Protein AF-0000000067930027 (afdb_homodimer)

Foldseek 3Di:
DPPVVVPPVVVVQQALLNLVVLCVVLVHDLVRLCVQLVHDSVQNVCRNVPNDDDDPSSSVSSVVSSVVSAWDADPVRDIDGHPPD/DPPVVVPPVVVPQQALLNLVVLCVVLVHDLVRLCVQLVHDSVQNVCRNVPNDDDDPSSSVSSVVSSVVSAWDADPVRDIDGHDPD

Radius of gyration: 17.79 Å; Cα contacts (8 Å, |Δi|>4): 228; chains: 2; bounding box: 32×77×30 Å

Organism: Mesorhizobium plurifarium (NCBI:txid69974)

pLDDT: mean 87.47, std 20.0, range [32.41, 98.88]

Solvent-accessible surface area (backbone atoms only — not comparable to full-atom values): 9486 Å² total; per-residue (Å²): 129,82,61,76,78,71,58,66,75,60,57,80,68,83,45,45,41,38,50,37,15,46,34,32,43,71,70,43,52,65,61,55,48,16,61,71,34,72,47,58,46,63,55,51,53,35,27,60,70,69,75,42,79,61,55,70,71,55,47,50,32,44,50,50,42,44,39,73,74,35,39,38,80,44,95,39,64,17,35,25,46,59,72,58,111,130,82,63,75,78,72,56,68,76,60,58,79,68,82,46,46,40,39,50,39,15,47,34,32,43,72,69,42,52,66,60,56,48,14,63,72,34,71,48,57,46,63,57,51,53,34,28,60,72,67,75,44,81,62,55,70,69,56,46,50,33,45,51,50,41,44,39,72,75,35,40,40,80,44,95,41,63,16,36,26,46,56,74,58,112

InterPro domains:
  IPR001387 Cro/C1-type, helix-turn-helix domain [PF01381] (22-54)
  IPR001387 Cro/C1-type, helix-turn-helix domain [PS50943] (22-73)
  IPR001387 Cro/C1-type, helix-turn-helix domain [cd00093] (20-67)
  IPR010982 Lambda repressor-like, DNA-binding domain superfamily [G3DSA:1.10.260.40] (9-82)
  IPR010982 Lambda repressor-like, DNA-binding domain superfamily [SSF47413] (17-76)

Structure (mmCIF, N/CA/C/O backbone):
data_AF-0000000067930027-model_v1
#
loop_
_entity.id
_entity.type
_entity.pdbx_description
1 polymer 'Helix-turn-helix domain protein'
#
loop_
_atom_site.group_PDB
_atom_site.id
_atom_site.type_symbol
_atom_site.label_atom_id
_atom_site.label_alt_id
_atom_site.label_comp_id
_atom_site.label_asym_id
_atom_site.label_entity_id
_atom_site.label_seq_id
_atom_site.pdbx_PDB_ins_code
_atom_site.Cartn_x
_atom_site.Cartn_y
_atom_site.Cartn_z
_atom_site.occupancy
_atom_site.B_iso_or_equiv
_atom_site.auth_seq_id
_atom_site.auth_comp_id
_atom_site.auth_asym_id
_atom_site.auth_atom_id
_atom_site.pdbx_PDB_model_num
ATOM 1 N N . MET A 1 1 ? 14.492 -38.094 -5.598 1 32.41 1 MET A N 1
ATOM 2 C CA . MET A 1 1 ? 14.586 -37.438 -4.285 1 32.41 1 MET A CA 1
ATOM 3 C C . MET A 1 1 ? 14.758 -35.938 -4.422 1 32.41 1 MET A C 1
ATOM 5 O O . MET A 1 1 ? 15.766 -35.469 -4.949 1 32.41 1 MET A O 1
ATOM 9 N N . ILE A 1 2 ? 13.734 -35.062 -4.75 1 40.81 2 ILE A N 1
ATOM 10 C CA . ILE A 1 2 ? 13.766 -33.625 -4.977 1 40.81 2 ILE A CA 1
ATOM 11 C C . ILE A 1 2 ? 14.484 -32.938 -3.814 1 40.81 2 ILE A C 1
ATOM 13 O O . ILE A 1 2 ? 14.188 -33.188 -2.648 1 40.81 2 ILE A O 1
ATOM 17 N N . ASP A 1 3 ? 15.922 -32.844 -3.902 1 40.53 3 ASP A N 1
ATOM 18 C CA . ASP A 1 3 ? 16.719 -32.281 -2.82 1 40.53 3 ASP A CA 1
ATOM 19 C C . ASP A 1 3 ? 16 -31.078 -2.189 1 40.53 3 ASP A C 1
ATOM 21 O O . ASP A 1 3 ? 15.812 -30.047 -2.838 1 40.53 3 ASP A O 1
ATOM 25 N N . VAL A 1 4 ? 15.133 -31.219 -1.261 1 44.41 4 VAL A N 1
ATOM 26 C CA . VAL A 1 4 ? 14.398 -30.234 -0.468 1 44.41 4 VAL A CA 1
ATOM 27 C C . VAL A 1 4 ? 15.344 -29.125 -0.029 1 44.41 4 VAL A C 1
ATOM 29 O O . VAL A 1 4 ? 14.906 -28.109 0.505 1 44.41 4 VAL A O 1
ATOM 32 N N . ASN A 1 5 ? 16.672 -29.328 0.24 1 41.03 5 ASN A N 1
ATOM 33 C CA . ASN A 1 5 ? 17.75 -28.375 0.5 1 41.03 5 ASN A CA 1
ATOM 34 C C . ASN A 1 5 ? 17.984 -27.453 -0.693 1 41.03 5 ASN A C 1
ATOM 36 O O . ASN A 1 5 ? 18.859 -26.594 -0.651 1 41.03 5 ASN A O 1
ATOM 40 N N . ARG A 1 6 ? 18.281 -27.969 -1.98 1 39.03 6 ARG A N 1
ATOM 41 C CA . ARG A 1 6 ? 18.219 -27.125 -3.172 1 39.03 6 ARG A CA 1
ATOM 42 C C . ARG A 1 6 ? 17.047 -26.156 -3.09 1 39.03 6 ARG A C 1
ATOM 44 O O . ARG A 1 6 ? 15.898 -26.531 -3.305 1 39.03 6 ARG A O 1
ATOM 51 N N . ILE A 1 7 ? 16.812 -25.5 -1.905 1 41.88 7 ILE A N 1
ATOM 52 C CA . ILE A 1 7 ? 16.016 -24.344 -1.497 1 41.88 7 ILE A CA 1
ATOM 53 C C . ILE A 1 7 ? 15.742 -23.453 -2.705 1 41.88 7 ILE A C 1
ATOM 55 O O . ILE A 1 7 ? 16.672 -22.922 -3.318 1 41.88 7 ILE A O 1
ATOM 59 N N . VAL A 1 8 ? 14.875 -23.672 -3.637 1 42.06 8 VAL A N 1
ATOM 60 C CA . VAL A 1 8 ? 14.219 -22.703 -4.512 1 42.06 8 VAL A CA 1
ATOM 61 C C . VAL A 1 8 ? 14.523 -21.281 -4.031 1 42.06 8 VAL A C 1
ATOM 63 O O . VAL A 1 8 ? 14.32 -20.969 -2.861 1 42.06 8 VAL A O 1
ATOM 66 N N . VAL A 1 9 ? 15.703 -20.609 -4.32 1 41.5 9 VAL A N 1
ATOM 67 C CA . VAL A 1 9 ? 15.727 -19.156 -4.266 1 41.5 9 VAL A CA 1
ATOM 68 C C . VAL A 1 9 ? 14.312 -18.625 -4.082 1 41.5 9 VAL A C 1
ATOM 70 O O . VAL A 1 9 ? 13.539 -18.562 -5.039 1 41.5 9 VAL A O 1
ATOM 73 N N . VAL A 1 10 ? 13.461 -19.391 -3.281 1 46.22 10 VAL A N 1
ATOM 74 C CA . VAL A 1 10 ? 12.133 -18.812 -3.068 1 46.22 10 VAL A CA 1
ATOM 75 C C . VAL A 1 10 ? 12.188 -17.297 -3.236 1 46.22 10 VAL A C 1
ATOM 77 O O . VAL A 1 10 ? 12.797 -16.609 -2.422 1 46.22 10 VAL A O 1
ATOM 80 N N . GLU A 1 11 ? 12.672 -16.953 -4.484 1 51.25 11 GLU A N 1
ATOM 81 C CA . GLU A 1 11 ? 12.391 -15.539 -4.715 1 51.25 11 GLU A CA 1
ATOM 82 C C . GLU A 1 11 ? 11.453 -14.984 -3.646 1 51.25 11 GLU A C 1
ATOM 84 O O . GLU A 1 11 ? 10.641 -15.719 -3.08 1 51.25 11 GLU A O 1
ATOM 89 N N . LYS A 1 12 ? 12.25 -14.273 -2.758 1 60.22 12 LYS A N 1
ATOM 90 C CA . LYS A 1 12 ? 11.5 -13.586 -1.713 1 60.22 12 LYS A CA 1
ATOM 91 C C . LYS A 1 12 ? 10.023 -13.469 -2.084 1 60.22 12 LYS A C 1
ATOM 93 O O . LYS A 1 12 ? 9.68 -12.875 -3.107 1 60.22 12 LYS A O 1
ATOM 98 N N . ILE A 1 13 ? 9.336 -14.516 -1.611 1 79.12 13 ILE A N 1
ATOM 99 C CA . ILE A 1 13 ? 7.898 -14.594 -1.812 1 79.12 13 ILE A CA 1
ATOM 100 C C . ILE A 1 13 ? 7.258 -13.234 -1.503 1 79.12 13 ILE A C 1
ATOM 102 O O . ILE A 1 13 ? 7.707 -12.523 -0.601 1 79.12 13 ILE A O 1
ATOM 106 N N . LEU A 1 14 ? 6.523 -12.82 -2.445 1 93.25 14 LEU A N 1
ATOM 107 C CA . LEU A 1 14 ? 5.656 -11.672 -2.215 1 93.25 14 LEU A CA 1
ATOM 108 C C . LEU A 1 14 ? 4.902 -11.812 -0.896 1 93.25 14 LEU A C 1
ATOM 110 O O . LEU A 1 14 ? 4.191 -12.797 -0.688 1 93.25 14 LEU A O 1
ATOM 114 N N . THR A 1 15 ? 5.188 -10.898 0.068 1 95.12 15 THR A N 1
ATOM 115 C CA . THR A 1 15 ? 4.48 -10.953 1.343 1 95.12 15 THR A CA 1
ATOM 116 C C . THR A 1 15 ? 3.072 -10.391 1.207 1 95.12 15 THR A C 1
ATOM 118 O O . THR A 1 15 ? 2.764 -9.703 0.23 1 95.12 15 THR A O 1
ATOM 121 N N . VAL A 1 16 ? 2.266 -10.688 2.203 1 96.81 16 VAL A N 1
ATOM 122 C CA . VAL A 1 16 ? 0.91 -10.156 2.287 1 96.81 16 VAL A CA 1
ATOM 123 C C . VAL A 1 16 ? 0.951 -8.633 2.279 1 96.81 16 VAL A C 1
ATOM 125 O O . VAL A 1 16 ? 0.198 -7.984 1.546 1 96.81 16 VAL A O 1
ATOM 128 N N . GLU A 1 17 ? 1.862 -8.047 3.088 1 97.69 17 GLU A N 1
ATOM 129 C CA . GLU A 1 17 ? 1.984 -6.602 3.232 1 97.69 17 GLU A CA 1
ATOM 130 C C . GLU A 1 17 ? 2.393 -5.945 1.917 1 97.69 17 GLU A C 1
ATOM 132 O O . GLU A 1 17 ? 1.855 -4.902 1.544 1 97.69 17 GLU A O 1
ATOM 137 N N . GLN A 1 18 ? 3.326 -6.582 1.282 1 97.81 18 GLN A N 1
ATOM 138 C CA . GLN A 1 18 ? 3.777 -6.051 0.001 1 97.81 18 GLN A CA 1
ATOM 139 C C . GLN A 1 18 ? 2.658 -6.09 -1.036 1 97.81 18 GLN A C 1
ATOM 141 O O . GLN A 1 18 ? 2.51 -5.16 -1.832 1 97.81 18 GLN A O 1
ATOM 146 N N . CYS A 1 19 ? 1.875 -7.168 -1.06 1 98.5 19 CYS A N 1
ATOM 147 C CA . CYS A 1 19 ? 0.767 -7.27 -2.002 1 98.5 19 CYS A CA 1
ATOM 148 C C . CYS A 1 19 ? -0.275 -6.191 -1.742 1 98.5 19 CYS A C 1
ATOM 150 O O . CYS A 1 19 ? -0.678 -5.477 -2.662 1 98.5 19 CYS A O 1
ATOM 152 N N . ARG A 1 20 ? -0.657 -6.059 -0.491 1 98.75 20 ARG A N 1
ATOM 153 C CA . ARG A 1 20 ? -1.604 -5.012 -0.112 1 98.75 20 ARG A CA 1
ATOM 154 C C . ARG A 1 20 ? -1.076 -3.633 -0.486 1 98.75 20 ARG A C 1
ATOM 156 O O . ARG A 1 20 ? -1.789 -2.834 -1.098 1 98.75 20 ARG A O 1
ATOM 163 N N . GLY A 1 21 ? 0.154 -3.375 -0.072 1 98.69 21 GLY A N 1
ATOM 164 C CA . GLY A 1 21 ? 0.755 -2.076 -0.338 1 98.69 21 GLY A CA 1
ATOM 165 C C . GLY A 1 21 ? 0.832 -1.747 -1.816 1 98.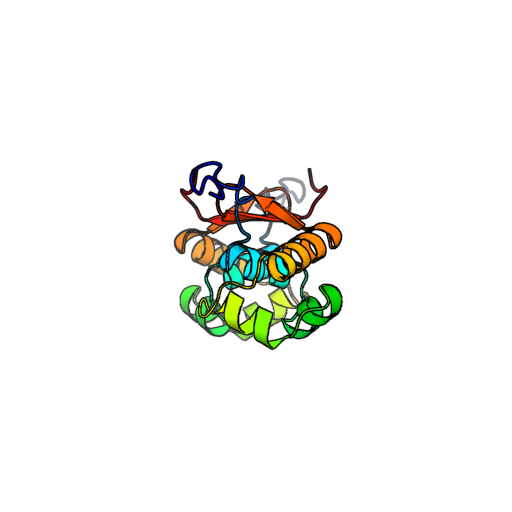69 21 GLY A C 1
ATOM 166 O O . GLY A 1 21 ? 0.474 -0.642 -2.23 1 98.69 21 GLY A O 1
ATOM 167 N N . ALA A 1 22 ? 1.319 -2.688 -2.607 1 98.75 22 ALA A N 1
ATOM 168 C CA . ALA A 1 22 ? 1.453 -2.49 -4.047 1 98.75 22 ALA A CA 1
ATOM 169 C C . ALA A 1 22 ? 0.1 -2.193 -4.688 1 98.75 22 ALA A C 1
ATOM 171 O O . ALA A 1 22 ? -0.038 -1.229 -5.445 1 98.75 22 ALA A O 1
ATOM 172 N N . ARG A 1 23 ? -0.837 -3.066 -4.363 1 98.75 23 ARG A N 1
ATOM 173 C CA . ARG A 1 23 ? -2.182 -2.873 -4.895 1 98.75 23 ARG A CA 1
ATOM 174 C C . ARG A 1 23 ? -2.725 -1.496 -4.531 1 98.75 23 ARG A C 1
ATOM 176 O O . ARG A 1 23 ? -3.262 -0.788 -5.383 1 98.75 23 ARG A O 1
ATOM 183 N N . ALA A 1 24 ? -2.604 -1.121 -3.32 1 98.69 24 ALA A N 1
ATOM 184 C CA . ALA A 1 24 ? -3.129 0.15 -2.826 1 98.69 24 ALA A CA 1
ATOM 185 C C . ALA A 1 24 ? -2.424 1.329 -3.49 1 98.69 24 ALA A C 1
ATOM 187 O O . ALA A 1 24 ? -3.061 2.328 -3.832 1 98.69 24 ALA A O 1
ATOM 188 N N . MET A 1 25 ? -1.107 1.305 -3.654 1 98.38 25 MET A N 1
ATOM 189 C CA . MET A 1 25 ? -0.359 2.375 -4.305 1 98.38 25 MET A CA 1
ATOM 190 C C . MET A 1 25 ? -0.817 2.559 -5.75 1 98.38 25 MET A C 1
ATOM 192 O O . MET A 1 25 ? -0.837 3.678 -6.262 1 98.38 25 MET A O 1
ATOM 196 N N . LEU A 1 26 ? -1.219 1.463 -6.367 1 98.25 26 LEU A N 1
ATOM 197 C CA . LEU A 1 26 ? -1.691 1.495 -7.746 1 98.25 26 LEU A CA 1
ATOM 198 C C . LEU A 1 26 ? -3.148 1.943 -7.812 1 98.25 26 LEU A C 1
ATOM 200 O O . LEU A 1 26 ? -3.674 2.205 -8.898 1 98.25 26 LEU A O 1
ATOM 204 N N . GLY A 1 27 ? -3.826 1.989 -6.617 1 98.31 27 GLY A N 1
ATOM 205 C CA . GLY A 1 27 ? -5.254 2.268 -6.59 1 98.31 27 GLY A CA 1
ATOM 206 C C . GLY A 1 27 ? -6.098 1.106 -7.078 1 98.31 27 GLY A C 1
ATOM 207 O O . GLY A 1 27 ? -7.211 1.306 -7.574 1 98.31 27 GLY A O 1
ATOM 208 N N . TRP A 1 28 ? -5.602 -0.108 -7.027 1 98.75 28 TRP A N 1
ATOM 209 C CA . TRP A 1 28 ? -6.312 -1.286 -7.512 1 98.75 28 TRP A CA 1
ATOM 210 C C . TRP A 1 28 ? -7.094 -1.951 -6.383 1 98.75 28 TRP A C 1
ATOM 212 O O . TRP A 1 28 ? -6.598 -2.068 -5.262 1 98.75 28 TRP A O 1
ATOM 222 N N . SER A 1 29 ? -8.266 -2.35 -6.648 1 98.56 29 SER A N 1
ATOM 223 C CA . SER A 1 29 ? -8.992 -3.283 -5.793 1 98.56 29 SER A CA 1
ATOM 224 C C . SER A 1 29 ? -8.461 -4.703 -5.941 1 98.56 29 SER A C 1
ATOM 226 O O . SER A 1 29 ? -7.633 -4.973 -6.816 1 98.56 29 SER A O 1
ATOM 228 N N . GLN A 1 30 ? -8.945 -5.59 -5.027 1 98.75 30 GLN A N 1
ATOM 229 C CA . GLN A 1 30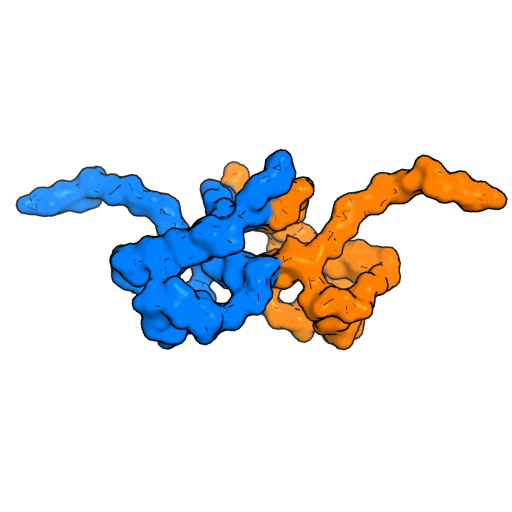 ? -8.609 -7.004 -5.168 1 98.75 30 GLN A CA 1
ATOM 230 C C . GLN A 1 30 ? -9.125 -7.562 -6.492 1 98.75 30 GLN A C 1
ATOM 232 O O . GLN A 1 30 ? -8.469 -8.398 -7.121 1 98.75 30 GLN A O 1
ATOM 237 N N . ASP A 1 31 ? -10.336 -7.09 -6.965 1 98.81 31 ASP A N 1
ATOM 238 C CA . ASP A 1 31 ? -10.922 -7.539 -8.227 1 98.81 31 ASP A CA 1
ATOM 239 C C . ASP A 1 31 ? -10.055 -7.121 -9.414 1 98.81 31 ASP A C 1
ATOM 241 O O . ASP A 1 31 ? -9.82 -7.914 -10.328 1 98.81 31 ASP A O 1
ATOM 245 N N . GLU A 1 32 ? -9.609 -5.898 -9.414 1 98.88 32 GLU A N 1
ATOM 246 C CA . GLU A 1 32 ? -8.766 -5.395 -10.492 1 98.88 32 GLU A CA 1
ATOM 247 C C . GLU A 1 32 ? -7.445 -6.156 -10.562 1 98.88 32 GLU A C 1
ATOM 249 O O . GLU A 1 32 ? -6.988 -6.516 -11.648 1 98.88 32 GLU A O 1
ATOM 254 N N . LEU A 1 33 ? -6.809 -6.434 -9.453 1 98.88 33 LEU A N 1
ATOM 255 C CA . LEU A 1 33 ? -5.586 -7.234 -9.43 1 98.88 33 LEU A CA 1
ATOM 256 C C . LEU A 1 33 ? -5.855 -8.648 -9.93 1 98.88 33 LEU A C 1
ATOM 258 O O . LEU A 1 33 ? -5.066 -9.195 -10.703 1 98.88 33 LEU A O 1
ATOM 262 N N . ALA A 1 34 ? -6.941 -9.258 -9.43 1 98.88 34 ALA A N 1
ATOM 263 C CA . ALA A 1 34 ? -7.297 -10.617 -9.82 1 98.88 34 ALA A CA 1
ATOM 264 C C . ALA A 1 34 ? -7.449 -10.734 -11.336 1 98.88 34 ALA A C 1
ATOM 266 O O . ALA A 1 34 ? -6.895 -11.641 -11.953 1 98.88 34 ALA A O 1
ATOM 267 N N . LYS A 1 35 ? -8.18 -9.805 -11.922 1 98.81 35 LYS A N 1
ATOM 268 C CA . LYS A 1 35 ? -8.391 -9.773 -13.367 1 98.81 35 LYS A CA 1
ATOM 269 C C . LYS A 1 35 ? -7.07 -9.602 -14.109 1 98.81 35 LYS A C 1
ATOM 271 O O . LYS A 1 35 ? -6.781 -10.328 -15.062 1 98.81 35 LYS A O 1
ATOM 276 N N . ALA A 1 36 ? -6.266 -8.672 -13.695 1 98.75 36 ALA A N 1
ATOM 277 C CA . ALA A 1 36 ? -4.992 -8.375 -14.344 1 98.75 36 ALA A CA 1
ATOM 278 C C . ALA A 1 36 ? -4.035 -9.555 -14.242 1 98.75 36 ALA A C 1
ATOM 280 O O . ALA A 1 36 ? -3.25 -9.812 -15.156 1 98.75 36 ALA A O 1
ATOM 281 N N . ALA A 1 37 ? -4.039 -10.25 -13.109 1 98.69 37 ALA A N 1
ATOM 282 C CA . ALA A 1 37 ? -3.113 -11.344 -12.836 1 98.69 37 ALA A CA 1
ATOM 283 C C . ALA A 1 37 ? -3.668 -12.672 -13.344 1 98.69 37 ALA A C 1
ATOM 285 O O . ALA A 1 37 ? -2.975 -13.695 -13.32 1 98.69 37 ALA A O 1
ATOM 286 N N . ASN A 1 38 ? -4.93 -12.672 -13.789 1 98.56 38 ASN A N 1
ATOM 287 C CA . ASN A 1 38 ? -5.605 -13.883 -14.242 1 98.56 38 ASN A CA 1
ATOM 288 C C . ASN A 1 38 ? -5.648 -14.945 -13.141 1 98.56 38 ASN A C 1
ATOM 290 O O . ASN A 1 38 ? -5.258 -16.094 -13.359 1 98.56 38 ASN A O 1
ATOM 294 N N . VAL A 1 39 ? -6.039 -14.562 -11.953 1 98.25 39 VAL A N 1
ATOM 295 C CA . VAL A 1 39 ? -6.266 -15.422 -10.797 1 98.25 39 VAL A CA 1
ATOM 296 C C . VAL A 1 39 ? -7.641 -15.133 -10.203 1 98.25 39 VAL A C 1
ATOM 298 O O . VAL A 1 39 ? -8.227 -14.078 -10.453 1 98.25 39 VAL A O 1
ATOM 301 N N . ALA A 1 40 ? -8.164 -16.141 -9.5 1 98.5 40 ALA A N 1
ATOM 302 C CA . ALA A 1 40 ? -9.445 -15.922 -8.836 1 98.5 40 ALA A CA 1
ATOM 303 C C . ALA A 1 40 ? -9.336 -14.836 -7.773 1 98.5 40 ALA A C 1
ATOM 305 O O . ALA A 1 40 ? -8.344 -14.766 -7.043 1 98.5 40 ALA A O 1
ATOM 306 N N . ARG A 1 41 ? -10.352 -13.945 -7.688 1 98.56 41 ARG A N 1
ATOM 307 C CA . ARG A 1 41 ? -10.391 -12.922 -6.648 1 98.56 41 ARG A CA 1
ATOM 308 C C . ARG A 1 41 ? -10.227 -13.539 -5.266 1 98.56 41 ARG A C 1
ATOM 310 O O . ARG A 1 41 ? -9.578 -12.961 -4.391 1 98.56 41 ARG A O 1
ATOM 317 N N . GLN A 1 42 ? -10.82 -14.719 -5.086 1 98.38 42 GLN A N 1
ATOM 318 C CA . GLN A 1 42 ? -10.742 -15.383 -3.787 1 98.38 42 GLN A CA 1
ATOM 319 C C . GLN A 1 42 ? -9.297 -15.742 -3.447 1 98.38 42 GLN A C 1
ATOM 321 O O . GLN A 1 42 ? -8.906 -15.742 -2.275 1 98.38 42 GLN A O 1
ATOM 326 N N . THR A 1 43 ? -8.492 -16.125 -4.43 1 97.88 43 THR A N 1
ATOM 327 C CA . THR A 1 43 ? -7.078 -16.422 -4.238 1 97.88 43 THR A CA 1
ATOM 328 C C . THR A 1 43 ? -6.348 -15.203 -3.674 1 97.88 43 THR A C 1
ATOM 330 O O . THR A 1 43 ? -5.57 -15.328 -2.725 1 97.88 43 THR A O 1
ATOM 333 N N . ILE A 1 44 ? -6.664 -14 -4.219 1 98.44 44 ILE A N 1
ATOM 334 C CA . ILE A 1 44 ? -6.074 -12.75 -3.74 1 98.44 44 ILE A CA 1
ATOM 335 C C . ILE A 1 44 ? -6.547 -12.469 -2.314 1 98.44 44 ILE A C 1
ATOM 337 O O . ILE A 1 44 ? -5.734 -12.18 -1.434 1 98.44 44 ILE A O 1
ATOM 341 N N . ALA A 1 45 ? -7.844 -12.602 -2.115 1 98.5 45 ALA A N 1
ATOM 342 C CA . ALA A 1 45 ? -8.43 -12.297 -0.812 1 98.5 45 ALA A CA 1
ATOM 343 C C . ALA A 1 45 ? -7.84 -13.188 0.275 1 98.5 45 ALA A C 1
ATOM 345 O O . ALA A 1 45 ? -7.445 -12.703 1.34 1 98.5 45 ALA A O 1
ATOM 346 N N . ASP A 1 46 ? -7.746 -14.508 0.009 1 97.81 46 ASP A N 1
ATOM 347 C CA . ASP A 1 46 ? -7.211 -15.469 0.97 1 97.81 46 ASP A CA 1
ATOM 348 C C . ASP A 1 46 ? -5.738 -15.188 1.261 1 97.81 46 ASP A C 1
ATOM 350 O O . ASP A 1 46 ? -5.297 -15.273 2.408 1 97.81 46 ASP A O 1
ATOM 354 N N . PHE A 1 47 ? -5.004 -14.836 0.216 1 97.12 47 PHE A N 1
ATOM 355 C CA . PHE A 1 47 ? -3.598 -14.492 0.381 1 97.12 47 PHE A CA 1
ATOM 356 C C . PHE A 1 47 ? -3.445 -13.25 1.257 1 97.12 47 PHE A C 1
ATOM 358 O O . PHE A 1 47 ? -2.715 -13.273 2.25 1 97.12 47 PHE A O 1
ATOM 365 N N . GLU A 1 48 ? -4.234 -12.18 0.95 1 97.81 48 GLU A N 1
ATOM 366 C CA . GLU A 1 48 ? -4.055 -10.883 1.606 1 97.81 48 GLU A CA 1
ATOM 367 C C . GLU A 1 48 ? -4.527 -10.938 3.057 1 97.81 48 GLU A C 1
ATOM 369 O O . GLU A 1 48 ? -4.16 -10.078 3.865 1 97.81 48 GLU A O 1
ATOM 374 N N . ARG A 1 49 ? -5.332 -11.844 3.383 1 97 49 ARG A N 1
ATOM 375 C CA . ARG A 1 49 ? -5.742 -11.945 4.777 1 97 49 ARG A CA 1
ATOM 376 C C . ARG A 1 49 ? -4.875 -12.945 5.535 1 97 49 ARG A C 1
ATOM 378 O O . ARG A 1 49 ? -5.102 -13.203 6.715 1 97 49 ARG A O 1
ATOM 385 N N . GLY A 1 50 ? -3.938 -13.625 4.863 1 95 50 GLY A N 1
ATOM 386 C CA . GLY A 1 50 ? -3.006 -14.539 5.508 1 95 50 GLY A CA 1
ATOM 387 C C . GLY A 1 50 ? -3.564 -15.938 5.688 1 95 50 GLY A C 1
ATOM 388 O O . GLY A 1 50 ? -2.992 -16.75 6.414 1 95 50 GLY A O 1
ATOM 389 N N . ALA A 1 51 ? -4.672 -16.281 5.062 1 94.88 51 ALA A N 1
ATOM 390 C CA . ALA A 1 51 ? -5.344 -17.562 5.242 1 94.88 51 ALA A CA 1
ATOM 391 C C . ALA A 1 51 ? -4.629 -18.672 4.469 1 94.88 51 ALA A C 1
ATOM 393 O O . ALA A 1 51 ? -4.531 -19.797 4.941 1 94.88 51 ALA A O 1
ATOM 394 N N . ARG A 1 52 ? -4.168 -18.422 3.209 1 93 52 ARG A N 1
ATOM 395 C CA . ARG A 1 52 ? -3.529 -19.391 2.322 1 93 52 ARG A CA 1
ATOM 396 C C . ARG A 1 52 ? -2.443 -18.719 1.482 1 93 52 ARG A C 1
ATOM 398 O O . ARG A 1 52 ? -2.619 -17.594 1.004 1 93 52 ARG A O 1
ATOM 405 N N . VAL A 1 53 ? -1.398 -19.453 1.338 1 90.38 53 VAL A N 1
ATOM 406 C CA . VAL A 1 53 ? -0.415 -19.031 0.346 1 90.38 53 VAL A CA 1
ATOM 407 C C . VAL A 1 53 ? -0.768 -19.625 -1.017 1 90.38 53 VAL A C 1
ATOM 409 O O . VAL A 1 53 ? -0.898 -20.844 -1.155 1 90.38 53 VAL A O 1
ATOM 412 N N . PRO A 1 54 ? -0.967 -18.734 -1.965 1 93.31 54 PRO A N 1
ATOM 413 C CA . PRO A 1 54 ? -1.275 -19.266 -3.293 1 93.31 54 PRO A CA 1
ATOM 414 C C . PRO A 1 54 ? -0.196 -20.203 -3.814 1 93.31 54 PRO A C 1
ATOM 416 O O . PRO A 1 54 ? 0.938 -20.188 -3.33 1 93.31 54 PRO A O 1
ATOM 419 N N . ILE A 1 55 ? -0.537 -21.047 -4.734 1 92 55 ILE A N 1
ATOM 420 C CA . ILE A 1 55 ? 0.433 -21.906 -5.398 1 92 55 ILE A CA 1
ATOM 421 C C . ILE A 1 55 ? 1.464 -21.062 -6.137 1 92 55 ILE A C 1
ATOM 423 O O . ILE A 1 55 ? 1.218 -19.891 -6.422 1 92 55 ILE A O 1
ATOM 427 N N . ALA A 1 56 ? 2.535 -21.656 -6.465 1 91.69 56 ALA A N 1
ATOM 428 C CA . ALA A 1 56 ? 3.703 -20.953 -6.988 1 91.69 56 ALA A CA 1
ATOM 429 C C . ALA A 1 56 ? 3.354 -20.172 -8.25 1 91.69 56 ALA A C 1
ATOM 431 O O . ALA A 1 56 ? 3.75 -19 -8.398 1 91.69 56 ALA A O 1
ATOM 432 N N . ASN A 1 57 ? 2.598 -20.781 -9.141 1 93.19 57 ASN A N 1
ATOM 433 C CA . ASN A 1 57 ? 2.252 -20.094 -10.383 1 93.19 57 ASN A CA 1
ATOM 434 C C . ASN A 1 57 ? 1.393 -18.859 -10.133 1 93.19 57 ASN A C 1
ATOM 436 O O . ASN A 1 57 ? 1.575 -17.828 -10.789 1 93.19 57 ASN A O 1
ATOM 440 N N . ASN A 1 58 ? 0.422 -18.922 -9.203 1 95.81 58 ASN A N 1
ATOM 441 C CA . ASN A 1 58 ? -0.462 -17.797 -8.898 1 95.81 58 ASN A CA 1
ATOM 442 C C . ASN A 1 58 ? 0.295 -16.641 -8.242 1 95.81 58 ASN A C 1
ATOM 444 O O . ASN A 1 58 ? 0.112 -15.484 -8.609 1 95.81 58 ASN A O 1
ATOM 448 N N . ILE A 1 59 ? 1.136 -16.984 -7.281 1 95 59 ILE A N 1
ATOM 449 C CA . ILE A 1 59 ? 1.875 -15.93 -6.609 1 95 59 ILE A CA 1
ATOM 450 C C . ILE A 1 59 ? 2.822 -15.25 -7.598 1 95 59 ILE A C 1
ATOM 452 O O . ILE A 1 59 ? 3.004 -14.031 -7.559 1 95 59 ILE A O 1
ATOM 456 N N . ALA A 1 60 ? 3.475 -16.047 -8.414 1 95.44 60 ALA A N 1
ATOM 457 C CA . ALA A 1 60 ? 4.34 -15.469 -9.445 1 95.44 60 ALA A CA 1
ATOM 458 C C . ALA A 1 60 ? 3.557 -14.547 -10.367 1 95.44 60 ALA A C 1
ATOM 460 O O . ALA A 1 60 ? 4.023 -13.453 -10.703 1 95.44 60 ALA A O 1
ATOM 461 N N . SER A 1 61 ? 2.387 -14.969 -10.766 1 97.56 61 SER A N 1
ATOM 462 C CA . SER A 1 61 ? 1.541 -14.148 -11.633 1 97.56 61 SER A CA 1
ATOM 463 C C . SER A 1 61 ? 1.162 -12.836 -10.953 1 97.56 61 SER A C 1
ATOM 465 O O . SER A 1 61 ? 1.223 -11.773 -11.578 1 97.56 61 SER A O 1
ATOM 467 N N . ILE A 1 62 ? 0.763 -12.898 -9.711 1 97.94 62 ILE A N 1
ATOM 468 C CA . ILE A 1 62 ? 0.397 -11.711 -8.938 1 97.94 62 ILE A CA 1
ATOM 469 C C . ILE A 1 62 ? 1.586 -10.758 -8.867 1 97.94 62 ILE A C 1
ATOM 471 O O . ILE A 1 62 ? 1.458 -9.57 -9.18 1 97.94 62 ILE A O 1
ATOM 475 N N . LYS A 1 63 ? 2.703 -11.297 -8.477 1 97.44 63 LYS A N 1
ATOM 476 C CA . LYS A 1 63 ? 3.906 -10.477 -8.336 1 97.44 63 LYS A CA 1
ATOM 477 C C . LYS A 1 63 ? 4.281 -9.82 -9.664 1 97.44 63 LYS A C 1
ATOM 479 O O . LYS A 1 63 ? 4.539 -8.617 -9.719 1 97.44 63 LYS A O 1
ATOM 484 N N . HIS A 1 64 ? 4.309 -10.617 -10.719 1 97.88 64 HIS A N 1
ATOM 485 C CA . HIS A 1 64 ? 4.703 -10.109 -12.023 1 97.88 64 HIS A CA 1
ATOM 486 C C . HIS A 1 64 ? 3.723 -9.062 -12.531 1 97.88 64 HIS A C 1
ATOM 488 O O . HIS A 1 64 ? 4.125 -8.086 -13.18 1 97.88 64 HIS A O 1
ATOM 494 N N . THR A 1 65 ? 2.471 -9.273 -12.289 1 98.69 65 THR A N 1
ATOM 495 C CA . THR A 1 65 ? 1.437 -8.32 -12.68 1 98.69 65 THR A CA 1
ATOM 496 C C . THR A 1 65 ? 1.665 -6.969 -12 1 98.69 65 THR A C 1
ATOM 498 O O . THR A 1 65 ? 1.608 -5.922 -12.656 1 98.69 65 THR A O 1
ATOM 501 N N . LEU A 1 66 ? 1.973 -7 -10.75 1 98.5 66 LEU A N 1
ATOM 502 C CA . LEU A 1 66 ? 2.234 -5.773 -10.008 1 98.5 66 LEU A CA 1
ATOM 503 C C . LEU A 1 66 ? 3.525 -5.113 -10.484 1 98.5 66 LEU A C 1
ATOM 505 O O . LEU A 1 66 ? 3.596 -3.891 -10.609 1 98.5 66 LEU A O 1
ATOM 509 N N . GLU A 1 67 ? 4.543 -5.852 -10.758 1 97.81 67 GLU A N 1
ATOM 510 C CA . GLU A 1 67 ? 5.793 -5.328 -11.297 1 97.81 67 GLU A CA 1
ATOM 511 C C . GLU A 1 67 ? 5.57 -4.676 -12.664 1 97.81 67 GLU A C 1
ATOM 513 O O . GLU A 1 67 ? 6.113 -3.604 -12.938 1 97.81 67 GLU A O 1
ATOM 518 N N . ARG A 1 68 ? 4.773 -5.293 -13.5 1 98.12 68 ARG A N 1
ATOM 519 C CA . ARG A 1 68 ? 4.473 -4.746 -14.82 1 98.12 68 ARG A CA 1
ATOM 520 C C . ARG A 1 68 ? 3.688 -3.443 -14.703 1 98.12 68 ARG A C 1
ATOM 522 O O . ARG A 1 68 ? 3.803 -2.568 -15.57 1 98.12 68 ARG A O 1
ATOM 529 N N . ALA A 1 69 ? 2.928 -3.346 -13.703 1 98.31 69 ALA A N 1
ATOM 530 C CA . ALA A 1 69 ? 2.141 -2.137 -13.469 1 98.31 69 ALA A CA 1
ATOM 531 C C . ALA A 1 69 ? 3.004 -1.021 -12.891 1 98.31 69 ALA A C 1
ATOM 533 O O . ALA A 1 69 ? 2.52 0.087 -12.648 1 98.31 69 ALA A O 1
ATOM 534 N N . GLY A 1 70 ? 4.309 -1.288 -12.578 1 97.31 70 GLY A N 1
ATOM 535 C CA . GLY A 1 70 ? 5.238 -0.234 -12.203 1 97.31 70 GLY A CA 1
ATOM 536 C C . GLY A 1 70 ? 5.754 -0.365 -10.781 1 97.31 70 GLY A C 1
ATOM 537 O O . GLY A 1 70 ? 6.453 0.521 -10.289 1 97.31 70 GLY A O 1
ATOM 538 N N . ILE A 1 71 ? 5.461 -1.443 -10.109 1 98 71 ILE A N 1
ATOM 539 C CA . ILE A 1 71 ? 5.871 -1.626 -8.719 1 98 71 ILE A CA 1
ATOM 540 C C . ILE A 1 71 ? 7.219 -2.342 -8.672 1 98 71 ILE A C 1
ATOM 542 O O . ILE A 1 71 ? 7.484 -3.234 -9.484 1 98 71 ILE A O 1
ATOM 546 N N . GLU A 1 72 ? 8.07 -1.906 -7.754 1 97.12 72 GLU A N 1
ATOM 547 C CA . GLU A 1 72 ? 9.258 -2.633 -7.324 1 97.12 72 GLU A CA 1
ATOM 548 C C . GLU A 1 72 ? 9.117 -3.121 -5.887 1 97.12 72 GLU A C 1
ATOM 550 O O . GLU A 1 72 ? 8.734 -2.355 -5 1 97.12 72 GLU A O 1
ATOM 555 N N . PHE A 1 73 ? 9.352 -4.41 -5.699 1 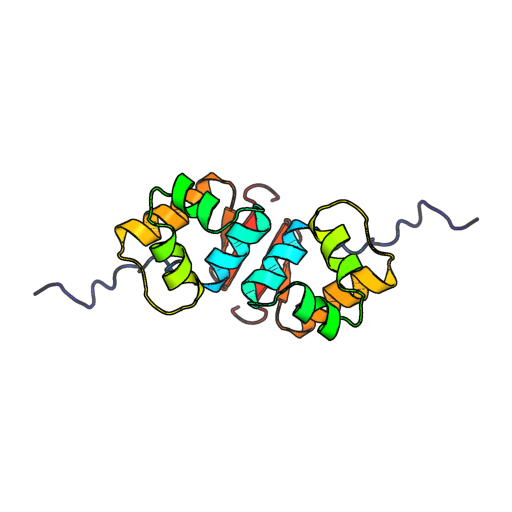96.31 73 PHE A N 1
ATOM 556 C CA . PHE A 1 73 ? 9.336 -4.992 -4.359 1 96.31 73 PHE A CA 1
ATOM 557 C C . PHE A 1 73 ? 10.727 -4.988 -3.752 1 96.31 73 PHE A C 1
ATOM 559 O O . PHE A 1 73 ? 11.688 -5.441 -4.383 1 96.31 73 PHE A O 1
ATOM 566 N N . LEU A 1 74 ? 10.797 -4.473 -2.527 1 93.56 74 LEU A N 1
ATOM 567 C CA . LEU A 1 74 ? 12.078 -4.309 -1.852 1 93.56 74 LEU A CA 1
ATOM 568 C C . LEU A 1 74 ? 12.336 -5.469 -0.893 1 93.56 74 LEU A C 1
ATOM 570 O O . LEU A 1 74 ? 11.398 -6.066 -0.368 1 93.56 74 LEU A O 1
ATOM 574 N N . SER A 1 75 ? 13.594 -5.781 -0.594 1 88.81 75 SER A N 1
ATOM 575 C CA . SER A 1 75 ? 13.992 -6.914 0.235 1 88.81 75 SER A CA 1
ATOM 576 C C . SER A 1 75 ? 13.625 -6.684 1.697 1 88.81 75 SER A C 1
ATOM 578 O O . SER A 1 75 ? 13.523 -7.637 2.475 1 88.81 75 SER A O 1
ATOM 580 N N . ASP A 1 76 ? 13.391 -5.5 2.1 1 87.56 76 ASP A N 1
ATOM 581 C CA . ASP A 1 76 ? 13.047 -5.176 3.482 1 87.56 76 ASP A CA 1
ATOM 582 C C . ASP A 1 76 ? 11.547 -4.945 3.641 1 87.56 76 ASP A C 1
ATOM 584 O O . ASP A 1 76 ? 11.125 -4.039 4.359 1 87.56 76 ASP A O 1
ATOM 588 N N . ASN A 1 77 ? 10.734 -5.656 2.902 1 91.12 77 ASN A N 1
ATOM 589 C CA . ASN A 1 77 ? 9.273 -5.656 2.969 1 91.12 77 ASN A CA 1
ATOM 590 C C . ASN A 1 77 ? 8.695 -4.289 2.605 1 91.12 77 ASN A C 1
ATOM 592 O O . ASN A 1 77 ? 7.805 -3.789 3.289 1 91.12 77 ASN A O 1
ATOM 596 N N . GLY A 1 78 ? 9.312 -3.705 1.624 1 96.19 78 GLY A N 1
ATOM 597 C CA . GLY A 1 78 ? 8.852 -2.43 1.097 1 96.19 78 GLY A CA 1
ATOM 598 C C . GLY A 1 78 ? 8.375 -2.514 -0.341 1 96.19 78 GLY A C 1
ATOM 599 O O . GLY A 1 78 ? 8.547 -3.543 -0.998 1 96.19 78 GLY A O 1
ATOM 600 N N . VAL A 1 79 ? 7.664 -1.525 -0.778 1 97.88 79 VAL A N 1
ATOM 601 C CA . VAL A 1 79 ? 7.223 -1.362 -2.158 1 97.88 79 VAL A CA 1
ATOM 602 C C . VAL A 1 79 ? 7.484 0.069 -2.619 1 97.88 79 VAL A C 1
ATOM 604 O O . VAL A 1 79 ? 7.453 1.003 -1.814 1 97.88 79 VAL A O 1
ATOM 607 N N . ARG A 1 80 ? 7.828 0.225 -3.834 1 97.19 80 ARG A N 1
ATOM 608 C CA . ARG A 1 80 ? 7.965 1.541 -4.449 1 97.19 80 ARG A CA 1
ATOM 609 C C . ARG A 1 80 ? 7.613 1.491 -5.934 1 97.19 80 ARG A C 1
ATOM 611 O O . ARG A 1 80 ? 7.477 0.409 -6.508 1 97.19 80 ARG A O 1
ATOM 618 N N . PHE A 1 81 ? 7.285 2.627 -6.59 1 96.69 81 PHE A N 1
ATOM 619 C CA . PHE A 1 81 ? 7.141 2.664 -8.039 1 96.69 81 PHE A CA 1
ATOM 620 C C . PHE A 1 81 ? 8.5 2.566 -8.719 1 96.69 81 PHE A C 1
ATOM 622 O O . PHE A 1 81 ? 9.492 3.113 -8.227 1 96.69 81 PHE A O 1
ATOM 629 N N . LYS A 1 82 ? 8.375 1.883 -9.844 1 88.12 82 LYS A N 1
ATOM 630 C CA . LYS A 1 82 ? 9.57 1.786 -10.688 1 88.12 82 LYS A CA 1
ATOM 631 C C . LYS A 1 82 ? 9.922 3.139 -11.297 1 88.12 82 LYS A C 1
ATOM 633 O O . LYS A 1 82 ? 9.039 3.902 -11.68 1 88.12 82 LYS A O 1
ATOM 638 N N . GLY A 1 83 ? 11.172 3.541 -11.43 1 70.5 83 GLY A N 1
ATOM 639 C CA . GLY A 1 83 ? 11.633 4.699 -12.18 1 70.5 83 GLY A CA 1
ATOM 640 C C . GLY A 1 83 ? 11.938 5.895 -11.297 1 70.5 83 GLY A C 1
ATOM 641 O O . GLY A 1 83 ? 12.539 6.871 -11.75 1 70.5 83 GLY A O 1
ATOM 642 N N . HIS A 1 84 ? 11.039 6.273 -10.055 1 51.28 84 HIS A N 1
ATOM 643 C CA . HIS A 1 84 ? 11.477 7.586 -9.594 1 51.28 84 HIS A CA 1
ATOM 644 C C . HIS A 1 84 ? 12.891 7.52 -9.023 1 51.28 84 HIS A C 1
ATOM 646 O O . HIS A 1 84 ? 13.391 8.508 -8.484 1 51.28 84 HIS A O 1
ATOM 652 N N . VAL A 1 85 ? 13.562 6.668 -9.453 1 39.12 85 VAL A N 1
ATOM 653 C CA . VAL A 1 85 ? 14.969 6.961 -9.195 1 39.12 85 VAL A CA 1
ATOM 654 C C . VAL A 1 85 ? 15.375 8.227 -9.945 1 39.12 85 VAL A C 1
ATOM 656 O O . VAL A 1 85 ? 15.047 8.398 -11.117 1 39.12 85 VAL A O 1
ATOM 659 N N . MET B 1 1 ? 6.543 40.406 3.783 1 32.97 1 MET B N 1
ATOM 660 C CA . MET B 1 1 ? 6.777 39.781 2.482 1 32.97 1 MET B CA 1
ATOM 661 C C . MET B 1 1 ? 7.289 38.344 2.645 1 32.97 1 MET B C 1
ATOM 663 O O . MET B 1 1 ? 8.383 38.125 3.172 1 32.97 1 MET B O 1
ATOM 667 N N . ILE B 1 2 ? 6.5 37.25 3.021 1 40.66 2 ILE B N 1
ATOM 668 C CA . ILE B 1 2 ? 6.852 35.844 3.289 1 40.66 2 ILE B CA 1
ATOM 669 C C . ILE B 1 2 ? 7.688 35.312 2.137 1 40.66 2 ILE B C 1
ATOM 671 O O . ILE B 1 2 ? 7.328 35.469 0.968 1 40.66 2 ILE B O 1
ATOM 675 N N . ASP B 1 3 ? 9.125 35.531 2.199 1 40.94 3 ASP B N 1
ATOM 676 C CA . ASP B 1 3 ? 10.008 35.094 1.13 1 40.94 3 ASP B CA 1
ATOM 677 C C . ASP B 1 3 ? 9.547 33.75 0.565 1 40.94 3 ASP B C 1
ATOM 679 O O . ASP B 1 3 ? 9.602 32.719 1.255 1 40.94 3 ASP B O 1
ATOM 683 N N . VAL B 1 4 ? 8.648 33.656 -0.361 1 44.53 4 VAL B N 1
ATOM 684 C CA . VAL B 1 4 ? 8.125 32.531 -1.112 1 44.53 4 VAL B CA 1
ATOM 685 C C . VAL B 1 4 ? 9.273 31.609 -1.54 1 44.53 4 VAL B C 1
ATOM 687 O O . VAL B 1 4 ? 9.055 30.516 -2.055 1 44.53 4 VAL B O 1
ATOM 690 N N . ASN B 1 5 ? 10.516 32.094 -1.838 1 41.84 5 ASN B N 1
ATOM 691 C CA . ASN B 1 5 ? 11.75 31.344 -2.113 1 41.84 5 ASN B CA 1
ATOM 692 C C . ASN B 1 5 ? 12.156 30.469 -0.933 1 41.84 5 ASN B C 1
ATOM 694 O O . ASN B 1 5 ? 13.148 29.75 -1.001 1 41.84 5 ASN B O 1
ATOM 698 N N . ARG B 1 6 ? 12.375 31.031 0.383 1 38.94 6 ARG B N 1
ATO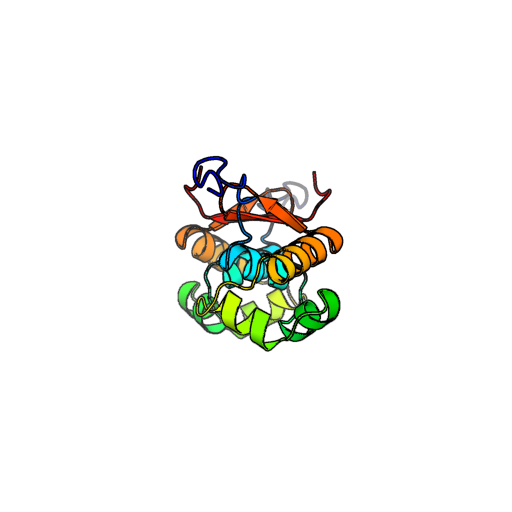M 699 C CA . ARG B 1 6 ? 12.477 30.141 1.539 1 38.94 6 ARG B CA 1
ATOM 700 C C . ARG B 1 6 ? 11.484 29 1.438 1 38.94 6 ARG B C 1
ATOM 702 O O . ARG B 1 6 ? 10.297 29.156 1.729 1 38.94 6 ARG B O 1
ATOM 709 N N . ILE B 1 7 ? 11.258 28.375 0.226 1 42.19 7 ILE B N 1
ATOM 710 C CA . ILE B 1 7 ? 10.641 27.125 -0.184 1 42.19 7 ILE B CA 1
ATOM 711 C C . ILE B 1 7 ? 10.648 26.141 0.984 1 42.19 7 ILE B C 1
ATOM 713 O O . ILE B 1 7 ? 11.719 25.766 1.486 1 42.19 7 ILE B O 1
ATOM 717 N N . VAL B 1 8 ? 9.82 26.172 1.977 1 41.94 8 VAL B N 1
ATOM 718 C CA . VAL B 1 8 ? 9.445 25.094 2.891 1 41.94 8 VAL B CA 1
ATOM 719 C C . VAL B 1 8 ? 9.969 23.766 2.365 1 41.94 8 VAL B C 1
ATOM 721 O O . VAL B 1 8 ? 9.695 23.391 1.223 1 41.94 8 VAL B O 1
ATOM 724 N N . VAL B 1 9 ? 11.312 23.359 2.449 1 41.91 9 VAL B N 1
ATOM 725 C CA . VAL B 1 9 ? 11.617 21.938 2.4 1 41.91 9 VAL B CA 1
ATOM 726 C C . VAL B 1 9 ? 10.32 21.125 2.465 1 41.91 9 VAL B C 1
ATOM 728 O O . VAL B 1 9 ? 9.734 20.969 3.537 1 41.91 9 VAL B O 1
ATOM 731 N N . VAL B 1 10 ? 9.211 21.703 1.812 1 46.09 10 VAL B N 1
ATOM 732 C CA . VAL B 1 10 ? 8.008 20.891 1.817 1 46.09 10 VAL B CA 1
ATOM 733 C C . VAL B 1 10 ? 8.375 19.422 1.997 1 46.09 10 VAL B C 1
ATOM 735 O O . VAL B 1 10 ? 8.984 18.812 1.112 1 46.09 10 VAL B O 1
ATOM 738 N N . GLU B 1 11 ? 9.078 19.234 3.188 1 51.38 11 GLU B N 1
ATOM 739 C CA . GLU B 1 11 ? 9.109 17.797 3.482 1 51.38 11 GLU B CA 1
ATOM 740 C C . GLU B 1 11 ? 8.164 17.031 2.568 1 51.38 11 GLU B C 1
ATOM 742 O O . GLU B 1 11 ? 7.129 17.562 2.148 1 51.38 11 GLU B O 1
ATOM 747 N N . LYS B 1 12 ? 8.938 16.5 1.552 1 60.06 12 LYS B N 1
ATOM 748 C CA . LYS B 1 12 ? 8.195 15.648 0.623 1 60.06 12 LYS B CA 1
ATOM 749 C C . LYS B 1 12 ? 6.859 15.211 1.219 1 60.06 12 LYS B C 1
ATOM 751 O O . LYS B 1 12 ? 6.82 14.57 2.27 1 60.06 12 LYS B O 1
ATOM 756 N N . ILE B 1 13 ? 5.91 16.078 0.892 1 78.81 13 ILE B N 1
ATOM 757 C CA . ILE B 1 13 ? 4.535 15.82 1.3 1 78.81 13 ILE B CA 1
ATOM 758 C C . ILE B 1 13 ? 4.188 14.352 1.048 1 78.81 13 ILE B C 1
ATOM 760 O O . ILE B 1 13 ? 4.664 13.75 0.083 1 78.81 13 ILE B O 1
ATOM 764 N N . LEU B 1 14 ? 3.715 13.789 2.072 1 93.25 14 LEU B N 1
ATOM 765 C CA . LEU B 1 14 ? 3.107 12.469 1.933 1 93.25 14 LEU B CA 1
ATOM 766 C C . LEU B 1 14 ? 2.188 12.422 0.717 1 93.25 14 LEU B C 1
ATOM 768 O O . LEU B 1 14 ? 1.25 13.211 0.61 1 93.25 14 LEU B O 1
ATOM 772 N N . THR B 1 15 ? 2.557 11.562 -0.28 1 95.12 15 THR B N 1
ATOM 773 C CA . THR B 1 15 ? 1.706 11.445 -1.458 1 95.12 15 THR B CA 1
ATOM 774 C C . THR B 1 15 ? 0.489 10.578 -1.159 1 95.12 15 THR B C 1
ATOM 776 O O . THR B 1 15 ? 0.463 9.859 -0.158 1 95.12 15 THR B O 1
ATOM 779 N N . VAL B 1 16 ? -0.471 10.664 -2.059 1 96.81 16 VAL B N 1
ATOM 780 C CA . VAL B 1 16 ? -1.673 9.836 -1.981 1 96.81 16 VAL B CA 1
ATOM 781 C C . VAL B 1 16 ? -1.287 8.359 -2 1 96.81 16 VAL B C 1
ATOM 783 O O . VAL B 1 16 ? -1.781 7.574 -1.19 1 96.81 16 VAL B O 1
ATOM 786 N N . GLU B 1 17 ? -0.384 7.988 -2.92 1 97.69 17 GLU B N 1
ATOM 787 C CA . GLU B 1 17 ? 0.043 6.605 -3.098 1 97.69 17 GLU B CA 1
ATOM 788 C C . GLU B 1 17 ? 0.743 6.078 -1.849 1 97.69 17 GLU B C 1
ATOM 790 O O . GLU B 1 17 ? 0.5 4.945 -1.425 1 97.69 17 GLU B O 1
ATOM 795 N N . GLN B 1 18 ? 1.588 6.914 -1.322 1 97.88 18 GLN B N 1
ATOM 796 C CA . GLN B 1 18 ? 2.301 6.516 -0.113 1 97.88 18 GLN B CA 1
ATOM 797 C C . GLN B 1 18 ? 1.336 6.316 1.054 1 97.88 18 GLN B C 1
ATOM 799 O O . GLN B 1 18 ? 1.5 5.395 1.852 1 97.88 18 GLN B O 1
ATOM 804 N N . CYS B 1 19 ? 0.332 7.188 1.19 1 98.5 19 CYS B N 1
ATOM 805 C CA . CYS B 1 19 ? -0.649 7.055 2.262 1 98.5 19 CYS B CA 1
ATOM 806 C C . CYS B 1 19 ? -1.441 5.758 2.117 1 98.5 19 CYS B C 1
ATOM 808 O O . CYS B 1 19 ? -1.551 4.984 3.068 1 98.5 19 CYS B O 1
ATOM 810 N N . ARG B 1 20 ? -1.93 5.531 0.912 1 98.75 20 ARG B N 1
ATOM 811 C CA . ARG B 1 20 ? -2.654 4.293 0.639 1 98.75 20 ARG B CA 1
ATOM 812 C C . ARG B 1 20 ? -1.783 3.074 0.929 1 98.75 20 ARG B C 1
ATOM 814 O O . ARG B 1 20 ? -2.217 2.145 1.613 1 98.75 20 ARG B O 1
ATOM 821 N N . GLY B 1 21 ? -0.587 3.09 0.36 1 98.69 21 GLY B N 1
ATOM 822 C CA . GLY B 1 21 ? 0.32 1.967 0.535 1 98.69 21 GLY B CA 1
ATOM 823 C C . GLY B 1 21 ? 0.646 1.685 1.989 1 98.69 21 GLY B C 1
ATOM 824 O O . GLY B 1 21 ? 0.609 0.532 2.428 1 98.69 21 GLY B O 1
ATOM 825 N N . ALA B 1 22 ? 0.992 2.723 2.736 1 98.75 22 ALA B N 1
ATOM 826 C CA . ALA B 1 22 ? 1.339 2.582 4.148 1 98.75 22 ALA B CA 1
ATOM 827 C C . ALA B 1 22 ? 0.177 1.991 4.941 1 98.75 22 ALA B C 1
ATOM 829 O O . ALA B 1 22 ? 0.358 1.035 5.699 1 98.75 22 ALA B O 1
ATOM 830 N N . ARG B 1 23 ? -0.985 2.609 4.738 1 98.69 23 ARG B N 1
ATOM 831 C CA . ARG B 1 23 ? -2.17 2.107 5.426 1 98.69 23 ARG B CA 1
ATOM 832 C C . ARG B 1 23 ? -2.404 0.634 5.105 1 98.69 23 ARG B C 1
ATOM 834 O O . ARG B 1 23 ? -2.648 -0.17 6.008 1 98.69 23 ARG B O 1
ATOM 841 N N . ALA B 1 24 ? -2.34 0.299 3.885 1 98.69 24 ALA B N 1
ATOM 842 C CA . ALA B 1 24 ? -2.609 -1.065 3.438 1 98.69 24 ALA B CA 1
ATOM 843 C C . ALA B 1 24 ? -1.58 -2.041 4 1 98.69 24 ALA B C 1
ATOM 845 O O . ALA B 1 24 ? -1.926 -3.15 4.41 1 98.69 24 ALA B O 1
ATOM 846 N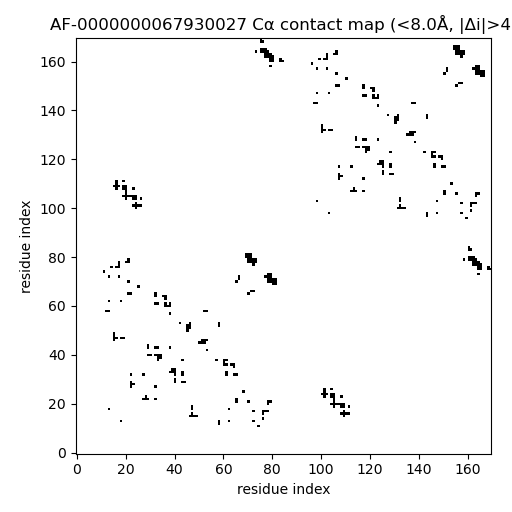 N . MET B 1 25 ? -0.286 -1.714 4.008 1 98.38 25 MET B N 1
ATOM 847 C CA . MET B 1 25 ? 0.759 -2.572 4.555 1 98.38 25 MET B CA 1
ATOM 848 C C . MET B 1 25 ? 0.526 -2.832 6.039 1 98.38 25 MET B C 1
ATOM 850 O O . MET B 1 25 ? 0.821 -3.92 6.539 1 98.38 25 MET B O 1
ATOM 854 N N . LEU B 1 26 ? -0.039 -1.845 6.727 1 98.25 26 LEU B N 1
ATOM 855 C CA . LEU B 1 26 ? -0.326 -1.962 8.156 1 98.25 26 LEU B CA 1
ATOM 856 C C . LEU B 1 26 ? -1.625 -2.727 8.383 1 98.25 26 LEU B C 1
ATOM 858 O O . LEU B 1 26 ? -1.946 -3.082 9.523 1 98.25 26 LEU B O 1
ATOM 862 N N . GLY B 1 27 ? -2.426 -2.941 7.281 1 98.31 27 GLY B N 1
ATOM 863 C CA . GLY B 1 27 ? -3.746 -3.533 7.418 1 98.31 27 GLY B CA 1
ATOM 864 C C . GLY B 1 27 ? -4.766 -2.582 8.016 1 98.31 27 GLY B C 1
ATOM 865 O O . GLY B 1 27 ? -5.742 -3.016 8.625 1 98.31 27 GLY B O 1
ATOM 866 N N . TRP B 1 28 ? -4.566 -1.281 7.926 1 98.75 28 TRP B N 1
ATOM 867 C CA . TRP B 1 28 ? -5.465 -0.284 8.5 1 98.75 28 TRP B CA 1
ATOM 868 C C . TRP B 1 28 ? -6.504 0.171 7.484 1 98.75 28 TRP B C 1
ATOM 870 O O . TRP B 1 28 ? -6.18 0.378 6.309 1 98.75 28 TRP B O 1
ATOM 880 N N . SER B 1 29 ? -7.699 0.304 7.891 1 98.56 29 SER B N 1
ATOM 881 C CA . SER B 1 29 ? -8.711 1.035 7.141 1 98.56 29 SER B CA 1
ATOM 882 C C . SER B 1 29 ? -8.5 2.541 7.238 1 98.56 29 SER B C 1
ATOM 884 O O . SER B 1 29 ? -7.656 3.004 8.016 1 98.56 29 SER B O 1
ATOM 886 N N . GLN B 1 30 ? -9.281 3.283 6.41 1 98.75 30 GLN B N 1
ATOM 887 C CA . GLN B 1 30 ? -9.258 4.738 6.527 1 98.75 30 GLN B CA 1
ATOM 888 C C . GLN B 1 30 ? -9.727 5.184 7.91 1 98.75 30 GLN B C 1
ATOM 890 O O . GLN B 1 30 ? -9.203 6.152 8.469 1 98.75 30 GLN B O 1
ATOM 895 N N . ASP B 1 31 ? -10.727 4.457 8.523 1 98.81 31 ASP B N 1
ATOM 896 C CA . ASP B 1 31 ? -11.242 4.781 9.852 1 98.81 31 ASP B CA 1
ATOM 897 C C . ASP B 1 31 ? -10.164 4.586 10.914 1 98.81 31 ASP B C 1
ATOM 899 O O . ASP B 1 31 ? -10.016 5.422 11.812 1 98.81 31 ASP B O 1
ATOM 903 N N . GLU B 1 32 ? -9.453 3.504 10.844 1 98.88 32 GLU B N 1
ATOM 904 C CA . GLU B 1 32 ? -8.398 3.219 11.812 1 98.88 32 GLU B CA 1
ATOM 905 C C . GLU B 1 32 ? -7.285 4.262 11.734 1 98.88 32 GLU B C 1
ATOM 907 O O . GLU B 1 32 ? -6.797 4.73 12.766 1 98.88 32 GLU B O 1
ATOM 912 N N . LEU B 1 33 ? -6.871 4.652 10.555 1 98.88 33 LEU B N 1
ATOM 913 C CA . LEU B 1 33 ? -5.875 5.711 10.398 1 98.88 33 LEU B CA 1
ATOM 914 C C . LEU B 1 33 ? -6.395 7.031 10.945 1 98.88 33 LEU B C 1
ATOM 916 O O . LEU B 1 33 ? -5.668 7.758 11.625 1 98.88 33 LEU B O 1
ATOM 920 N N . ALA B 1 34 ? -7.645 7.375 10.594 1 98.88 34 ALA B N 1
ATOM 921 C CA . ALA B 1 34 ? -8.25 8.625 11.047 1 98.88 34 ALA B CA 1
ATOM 922 C C . ALA B 1 34 ? -8.242 8.719 12.57 1 98.88 34 ALA B C 1
ATOM 924 O O . ALA B 1 34 ? -7.836 9.742 13.125 1 98.88 34 ALA B O 1
ATOM 925 N N . LYS B 1 35 ? -8.656 7.664 13.227 1 98.81 35 LYS B N 1
ATOM 926 C CA . LYS B 1 35 ? -8.68 7.613 14.68 1 98.81 35 LYS B CA 1
ATOM 927 C C . LYS B 1 35 ? -7.273 7.75 15.258 1 98.81 35 LYS B C 1
ATOM 929 O O . LYS B 1 35 ? -7.047 8.539 16.172 1 98.81 35 LYS B O 1
ATOM 934 N N . ALA B 1 36 ? -6.344 7.016 14.734 1 98.75 36 ALA B N 1
ATOM 935 C CA . ALA B 1 36 ? -4.969 7.023 15.219 1 98.75 36 ALA B CA 1
ATOM 936 C C . ALA B 1 36 ? -4.324 8.391 15.016 1 98.75 36 ALA B C 1
ATOM 938 O O . ALA B 1 36 ? -3.512 8.828 15.836 1 98.75 36 ALA B O 1
ATOM 939 N N . ALA B 1 37 ? -4.621 9.055 13.906 1 98.69 37 ALA B N 1
ATOM 940 C CA . ALA B 1 37 ? -4.008 10.328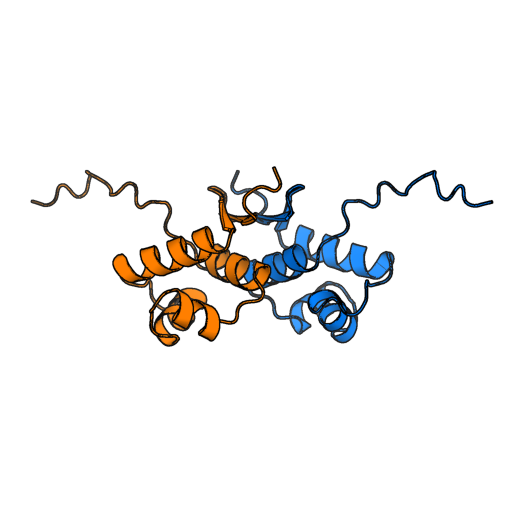 13.539 1 98.69 37 ALA B CA 1
ATOM 941 C C . ALA B 1 37 ? -4.785 11.508 14.133 1 98.69 37 ALA B C 1
ATOM 943 O O . ALA B 1 37 ? -4.352 12.656 14.039 1 98.69 37 ALA B O 1
ATOM 944 N N . ASN B 1 38 ? -5.945 11.227 14.727 1 98.56 38 ASN B N 1
ATOM 945 C CA . ASN B 1 38 ? -6.82 12.266 15.266 1 98.56 38 ASN B CA 1
ATOM 946 C C . ASN B 1 38 ? -7.23 13.266 14.195 1 98.56 38 ASN B C 1
ATOM 948 O O . ASN B 1 38 ? -7.09 14.477 14.375 1 98.56 38 ASN B O 1
ATOM 952 N N . VAL B 1 39 ? -7.664 12.781 13.055 1 98.25 39 VAL B N 1
ATOM 953 C CA . VAL B 1 39 ? -8.211 13.547 11.938 1 98.25 39 VAL B CA 1
ATOM 954 C C . VAL B 1 39 ? -9.547 12.945 11.508 1 98.25 39 VAL B C 1
ATOM 956 O O . VAL B 1 39 ? -9.836 11.789 11.812 1 98.25 39 VAL B O 1
ATOM 959 N N . ALA B 1 40 ? -10.359 13.797 10.898 1 98.5 40 ALA B N 1
ATOM 960 C CA . ALA B 1 40 ? -11.633 13.289 10.391 1 98.5 40 ALA B CA 1
ATOM 961 C C . ALA B 1 40 ? -11.406 12.242 9.312 1 98.5 40 ALA B C 1
ATOM 963 O O . ALA B 1 40 ? -10.523 12.391 8.461 1 98.5 40 ALA B O 1
ATOM 964 N N . ARG B 1 41 ? -12.211 11.141 9.328 1 98.56 41 ARG B N 1
ATOM 965 C CA . ARG B 1 41 ? -12.141 10.117 8.289 1 98.56 41 ARG B CA 1
ATOM 966 C C . ARG B 1 41 ? -12.297 10.742 6.906 1 98.56 41 ARG B C 1
ATOM 968 O O . ARG B 1 41 ? -11.641 10.305 5.953 1 98.56 41 ARG B O 1
ATOM 975 N N . GLN B 1 42 ? -13.148 11.758 6.82 1 98.44 42 GLN B N 1
ATOM 976 C CA . GLN B 1 42 ? -13.375 12.398 5.531 1 98.44 42 GLN B CA 1
ATOM 977 C C . GLN B 1 42 ? -12.109 13.07 5.02 1 98.44 42 GLN B C 1
ATOM 979 O O . GLN B 1 42 ? -11.875 13.133 3.811 1 98.44 42 GLN B O 1
ATOM 984 N N . THR B 1 43 ? -11.305 13.641 5.902 1 97.94 43 THR B N 1
ATOM 985 C CA . THR B 1 43 ? -10.031 14.242 5.539 1 97.94 43 THR B CA 1
ATOM 986 C C . THR B 1 43 ? -9.117 13.219 4.879 1 97.94 43 THR B C 1
ATOM 988 O O . THR B 1 43 ? -8.508 13.492 3.846 1 97.94 43 THR B O 1
ATOM 991 N N . ILE B 1 44 ? -9.078 11.977 5.453 1 98.44 44 ILE B N 1
ATOM 992 C CA . ILE B 1 44 ? -8.281 10.891 4.891 1 98.44 44 ILE B CA 1
ATOM 993 C C . ILE B 1 44 ? -8.844 10.484 3.531 1 98.44 44 ILE B C 1
ATOM 995 O O . ILE B 1 44 ? -8.102 10.375 2.555 1 98.44 44 ILE B O 1
ATOM 999 N N . ALA B 1 45 ? -10.148 10.312 3.488 1 98.5 45 ALA B N 1
ATOM 1000 C CA . ALA B 1 45 ? -10.797 9.859 2.262 1 98.5 45 ALA B CA 1
ATOM 1001 C C . ALA B 1 45 ? -10.562 10.844 1.122 1 98.5 45 ALA B C 1
ATOM 1003 O O . ALA B 1 45 ? -10.203 10.445 0.013 1 98.5 45 ALA B O 1
ATOM 1004 N N . ASP B 1 46 ? -10.742 12.156 1.379 1 97.88 46 ASP B N 1
ATOM 1005 C CA . ASP B 1 46 ? -10.562 13.195 0.371 1 97.88 46 ASP B CA 1
ATOM 1006 C C . ASP B 1 46 ? -9.109 13.258 -0.099 1 97.88 46 ASP B C 1
ATOM 1008 O O . ASP B 1 46 ? -8.844 13.422 -1.291 1 97.88 46 ASP B O 1
ATOM 1012 N N . PHE B 1 47 ? -8.203 13.102 0.856 1 97.06 47 PHE B N 1
ATOM 1013 C CA . PHE B 1 47 ? -6.785 13.078 0.516 1 97.06 47 PHE B CA 1
ATOM 1014 C C . PHE B 1 47 ? -6.461 11.898 -0.389 1 97.06 47 PHE B C 1
ATOM 1016 O O . PHE B 1 47 ? -5.887 12.07 -1.464 1 97.06 47 PHE B O 1
ATOM 1023 N N . GLU B 1 48 ? -6.941 10.672 -0.017 1 97.81 48 GLU B N 1
ATOM 1024 C CA . GLU B 1 48 ? -6.559 9.445 -0.708 1 97.81 48 GLU B CA 1
ATOM 1025 C C . GLU B 1 48 ? -7.203 9.367 -2.088 1 97.81 48 GLU B C 1
ATOM 1027 O O . GLU B 1 48 ? -6.746 8.609 -2.949 1 97.81 48 GLU B O 1
ATOM 1032 N N . ARG B 1 49 ? -8.227 10.07 -2.305 1 97 49 ARG B N 1
ATOM 1033 C CA . ARG B 1 49 ? -8.82 10.055 -3.637 1 97 49 ARG B CA 1
ATOM 1034 C C . ARG B 1 49 ? -8.297 11.219 -4.48 1 97 49 ARG B C 1
ATOM 1036 O O . ARG B 1 49 ? -8.727 11.406 -5.621 1 97 49 ARG B O 1
ATOM 1043 N N . GLY B 1 50 ? -7.465 12.086 -3.922 1 95.12 50 GLY B N 1
ATOM 1044 C CA . GLY B 1 50 ? -6.852 13.18 -4.664 1 95.12 50 GLY B CA 1
ATOM 1045 C C . GLY B 1 50 ? -7.734 14.406 -4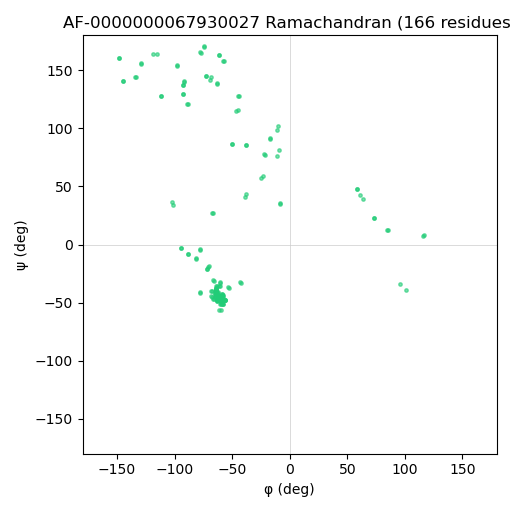.754 1 95.12 50 GLY B C 1
ATOM 1046 O O . GLY B 1 50 ? -7.461 15.32 -5.535 1 95.12 50 GLY B O 1
ATOM 1047 N N . ALA B 1 51 ? -8.805 14.5 -3.988 1 94.81 51 ALA B N 1
ATOM 1048 C CA . ALA B 1 51 ? -9.773 15.594 -4.066 1 94.81 51 ALA B CA 1
ATOM 1049 C C . ALA B 1 51 ? -9.242 16.844 -3.369 1 94.81 51 ALA B C 1
ATOM 1051 O O . ALA B 1 51 ? -9.469 17.969 -3.836 1 94.81 51 ALA B O 1
ATOM 1052 N N . ARG B 1 52 ? -8.578 16.734 -2.184 1 93.12 52 ARG B N 1
ATOM 1053 C CA . ARG B 1 52 ? -8.07 17.828 -1.369 1 93.12 52 ARG B CA 1
ATOM 1054 C C . ARG B 1 52 ? -6.766 17.453 -0.678 1 93.12 52 ARG B C 1
ATOM 1056 O O . ARG B 1 52 ? -6.621 16.328 -0.197 1 93.12 52 ARG B O 1
ATOM 1063 N N . VAL B 1 53 ? -5.922 18.406 -0.643 1 90.5 53 VAL B N 1
ATOM 1064 C CA . VAL B 1 53 ? -4.75 18.234 0.214 1 90.5 53 VAL B CA 1
ATOM 1065 C C . VAL B 1 53 ? -5.059 18.75 1.617 1 90.5 53 VAL B C 1
ATOM 1067 O O . VAL B 1 53 ? -5.441 19.906 1.788 1 90.5 53 VAL B O 1
ATOM 1070 N N . PRO B 1 54 ? -4.926 17.844 2.572 1 93.25 54 PRO B N 1
ATOM 1071 C CA . PRO B 1 54 ? -5.18 18.312 3.936 1 93.25 54 PRO B CA 1
ATOM 1072 C C . PRO B 1 54 ? -4.277 19.484 4.336 1 93.25 54 PRO B C 1
ATOM 1074 O O . PRO B 1 54 ? -3.24 19.703 3.709 1 93.25 54 PRO B O 1
ATOM 1077 N N . ILE B 1 55 ? -4.695 20.25 5.309 1 92.06 55 ILE B N 1
ATOM 1078 C CA . ILE B 1 55 ? -3.865 21.312 5.855 1 92.06 55 ILE B CA 1
ATOM 1079 C C . ILE B 1 55 ? -2.586 20.719 6.445 1 92.06 55 ILE B C 1
ATOM 1081 O O . ILE B 1 55 ? -2.527 19.531 6.742 1 92.06 55 ILE B O 1
ATOM 1085 N N . ALA B 1 56 ? -1.649 21.531 6.648 1 91.62 56 ALA B N 1
ATOM 1086 C CA . ALA B 1 56 ? -0.297 21.125 7.008 1 91.62 56 ALA B CA 1
ATOM 1087 C C . ALA B 1 56 ? -0.3 20.297 8.289 1 91.62 56 ALA B C 1
ATOM 1089 O O . ALA B 1 56 ? 0.361 19.266 8.375 1 91.62 56 ALA B O 1
ATOM 1090 N N . ASN B 1 57 ? -1.063 20.75 9.281 1 93.44 57 ASN B N 1
ATOM 1091 C CA . ASN B 1 57 ? -1.092 20.031 10.547 1 93.44 57 ASN B CA 1
ATOM 1092 C C . ASN B 1 57 ? -1.679 18.625 10.398 1 93.44 57 ASN B C 1
ATOM 1094 O O . ASN B 1 57 ? -1.19 17.672 11.008 1 93.44 57 ASN B O 1
ATOM 1098 N N . ASN B 1 58 ? -2.738 18.453 9.578 1 95.94 58 ASN B N 1
ATOM 1099 C CA . ASN B 1 58 ? -3.377 17.156 9.367 1 95.94 58 ASN B CA 1
ATOM 1100 C C . ASN B 1 58 ? -2.467 16.188 8.609 1 95.94 58 ASN B C 1
ATOM 1102 O O . ASN B 1 58 ? -2.336 15.023 8.984 1 95.94 58 ASN B O 1
ATOM 1106 N N . ILE B 1 59 ? -1.839 16.703 7.57 1 95.06 59 ILE B N 1
ATOM 1107 C CA . ILE B 1 59 ? -0.961 15.82 6.801 1 95.06 59 ILE B CA 1
ATOM 1108 C C . ILE B 1 59 ? 0.219 15.383 7.668 1 95.06 59 ILE B C 1
ATOM 1110 O O . ILE B 1 59 ? 0.659 14.234 7.594 1 95.06 59 ILE B O 1
ATOM 1114 N N . ALA B 1 60 ? 0.767 16.312 8.406 1 95.5 60 ALA B N 1
ATOM 1115 C CA . ALA B 1 60 ? 1.856 15.969 9.312 1 95.5 60 ALA B CA 1
ATOM 1116 C C . ALA B 1 60 ? 1.417 14.906 10.312 1 95.5 60 ALA B C 1
ATOM 1118 O O . ALA B 1 60 ? 2.154 13.953 10.578 1 95.5 60 ALA B O 1
ATOM 1119 N N . SER B 1 61 ? 0.236 15.062 10.867 1 97.62 61 SER B N 1
ATOM 1120 C CA . SER B 1 61 ? -0.295 14.086 11.812 1 97.62 61 SER B CA 1
ATOM 1121 C C . SER B 1 61 ? -0.447 12.711 11.18 1 97.62 61 SER B C 1
ATOM 1123 O O . SER B 1 61 ? -0.071 11.703 11.773 1 97.62 61 SER B O 1
ATOM 1125 N N . ILE B 1 62 ? -0.989 12.664 9.984 1 98 62 ILE B N 1
ATOM 1126 C CA . ILE B 1 62 ? -1.171 11.414 9.25 1 98 62 ILE B CA 1
ATOM 1127 C C . ILE B 1 62 ? 0.184 10.75 9.016 1 98 62 ILE B C 1
ATOM 1129 O O . ILE B 1 62 ? 0.366 9.57 9.336 1 98 62 ILE B O 1
ATOM 1133 N N . LYS B 1 63 ? 1.093 11.516 8.5 1 97.5 63 LYS B N 1
ATOM 1134 C CA . LYS B 1 63 ? 2.422 10.992 8.211 1 97.5 63 LYS B CA 1
ATOM 1135 C C . LYS B 1 63 ? 3.094 10.453 9.469 1 97.5 63 LYS B C 1
ATOM 1137 O O . LYS B 1 63 ? 3.621 9.344 9.477 1 97.5 63 LYS B O 1
ATOM 1142 N N . HIS B 1 64 ? 3.074 11.258 10.523 1 97.88 64 HIS B N 1
ATOM 1143 C CA . HIS B 1 64 ? 3.732 10.875 11.766 1 97.88 64 HIS B CA 1
ATOM 1144 C C . HIS B 1 64 ? 3.084 9.641 12.375 1 97.88 64 HIS B C 1
ATOM 1146 O O . HIS B 1 64 ? 3.77 8.797 12.953 1 97.88 64 HIS B O 1
ATOM 1152 N N . THR B 1 65 ? 1.8 9.555 12.289 1 98.69 65 THR B N 1
ATOM 1153 C CA . THR B 1 65 ? 1.062 8.398 12.789 1 98.69 65 THR B CA 1
ATOM 1154 C C . THR B 1 65 ? 1.503 7.129 12.078 1 98.69 65 THR B C 1
ATOM 1156 O O . THR B 1 65 ? 1.765 6.105 12.719 1 98.69 65 THR B O 1
ATOM 1159 N N . LEU B 1 66 ? 1.64 7.203 10.797 1 98.5 66 LEU B N 1
ATOM 1160 C CA . LEU B 1 66 ? 2.082 6.055 10.008 1 98.5 66 LEU B CA 1
ATOM 1161 C C . LEU B 1 66 ? 3.535 5.715 10.32 1 98.5 66 LEU B C 1
ATOM 1163 O O . LEU B 1 66 ? 3.895 4.539 10.422 1 98.5 66 LEU B O 1
ATOM 1167 N N . GLU B 1 67 ? 4.379 6.68 10.477 1 97.81 67 GLU B N 1
ATOM 1168 C CA . GLU B 1 67 ? 5.77 6.457 10.852 1 97.81 67 GLU B CA 1
ATOM 1169 C C . GLU B 1 67 ? 5.875 5.797 12.227 1 97.81 67 GLU B C 1
ATOM 1171 O O . GLU B 1 67 ? 6.676 4.883 12.422 1 97.81 67 GLU B O 1
ATOM 1176 N N . ARG B 1 68 ? 5.066 6.227 13.148 1 98.12 68 ARG B N 1
ATOM 1177 C CA . ARG B 1 68 ? 5.062 5.652 14.492 1 98.12 68 ARG B CA 1
ATOM 1178 C C . ARG B 1 68 ? 4.586 4.203 14.469 1 98.12 68 ARG B C 1
ATOM 1180 O O . ARG B 1 68 ? 4.996 3.391 15.297 1 98.12 68 ARG B O 1
ATOM 1187 N N . ALA B 1 69 ? 3.746 3.912 13.555 1 98.31 69 ALA B N 1
ATOM 1188 C CA . ALA B 1 69 ? 3.23 2.553 13.414 1 98.31 69 ALA B CA 1
ATOM 1189 C C . ALA B 1 69 ? 4.246 1.649 12.719 1 98.31 69 ALA B C 1
ATOM 1191 O O . ALA B 1 69 ? 4 0.455 12.539 1 98.31 69 ALA B O 1
ATOM 1192 N N . GLY B 1 70 ? 5.422 2.191 12.258 1 97.31 70 GLY B N 1
ATOM 1193 C CA . GLY B 1 70 ? 6.512 1.368 11.758 1 97.31 70 GLY B CA 1
ATOM 1194 C C . GLY B 1 70 ? 6.805 1.59 10.289 1 97.31 70 GLY B C 1
ATOM 1195 O O . GLY B 1 70 ? 7.621 0.876 9.703 1 97.31 70 GLY B O 1
ATOM 1196 N N . ILE B 1 71 ? 6.188 2.561 9.672 1 98.06 71 ILE B N 1
ATOM 1197 C CA . ILE B 1 71 ? 6.375 2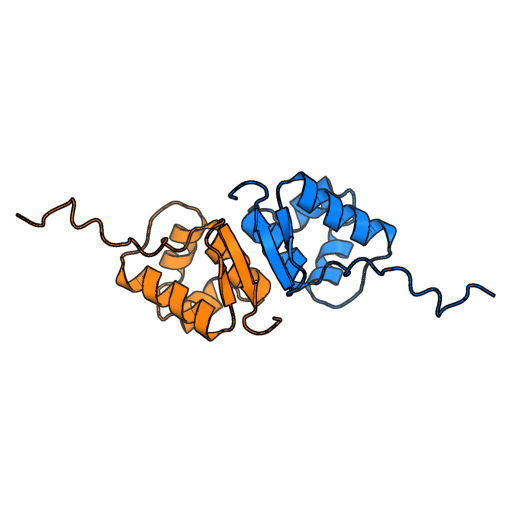.809 8.242 1 98.06 71 ILE B CA 1
ATOM 1198 C C . ILE B 1 71 ? 7.512 3.811 8.039 1 98.06 71 ILE B C 1
ATOM 1200 O O . ILE B 1 71 ? 7.668 4.75 8.82 1 98.06 71 ILE B O 1
ATOM 1204 N N . GLU B 1 72 ? 8.312 3.574 7.016 1 97.12 72 GLU B N 1
ATOM 1205 C CA . GLU B 1 72 ? 9.25 4.543 6.449 1 97.12 72 GLU B CA 1
ATOM 1206 C C . GLU B 1 72 ? 8.82 4.961 5.043 1 97.12 72 GLU B C 1
ATOM 1208 O O . GLU B 1 72 ? 8.516 4.113 4.203 1 97.12 72 GLU B O 1
ATOM 1213 N N . PHE B 1 73 ? 8.742 6.258 4.844 1 96.31 73 PHE B N 1
ATOM 1214 C CA . PHE B 1 73 ? 8.43 6.797 3.525 1 96.31 73 PHE B CA 1
ATOM 1215 C C . PHE B 1 73 ? 9.711 7.102 2.75 1 96.31 73 PHE B C 1
ATOM 1217 O O . PHE B 1 73 ? 10.602 7.773 3.262 1 96.31 73 PHE B O 1
ATOM 1224 N N . LEU B 1 74 ? 9.734 6.598 1.531 1 93.62 74 LEU B N 1
ATOM 1225 C CA . LEU B 1 74 ? 10.93 6.719 0.701 1 93.62 74 LEU B CA 1
ATOM 1226 C C . LEU B 1 74 ? 10.797 7.887 -0.27 1 93.62 74 LEU B C 1
ATOM 1228 O O . LEU B 1 74 ? 9.688 8.25 -0.667 1 93.62 74 LEU B O 1
ATOM 1232 N N . SER B 1 75 ? 11.914 8.484 -0.719 1 88.69 75 SER B N 1
ATOM 1233 C CA . SER B 1 75 ? 11.938 9.664 -1.576 1 88.69 75 SER B CA 1
ATOM 1234 C C . SER B 1 75 ? 11.453 9.336 -2.984 1 88.69 75 SER B C 1
ATOM 1236 O O . SER B 1 75 ? 11.039 10.227 -3.73 1 88.69 75 SER B O 1
ATOM 1238 N N . ASP B 1 76 ? 11.438 8.117 -3.367 1 87.5 76 ASP B N 1
ATOM 1239 C CA . ASP B 1 76 ? 11.023 7.703 -4.703 1 87.5 76 ASP B CA 1
ATOM 1240 C C . ASP B 1 76 ? 9.609 7.125 -4.68 1 87.5 76 ASP B C 1
ATOM 1242 O O . ASP B 1 76 ? 9.328 6.125 -5.348 1 87.5 76 ASP B O 1
ATOM 1246 N N . ASN B 1 77 ? 8.734 7.652 -3.873 1 91.38 77 ASN B N 1
ATOM 1247 C CA . ASN B 1 77 ? 7.324 7.301 -3.764 1 91.38 77 ASN B CA 1
ATOM 1248 C C . ASN B 1 77 ? 7.141 5.844 -3.35 1 91.38 77 ASN B C 1
ATOM 1250 O O . ASN B 1 77 ? 6.344 5.117 -3.947 1 91.38 77 ASN B O 1
ATOM 1254 N N . GLY B 1 78 ? 7.941 5.457 -2.426 1 96.31 78 GLY B N 1
ATOM 1255 C CA . GLY B 1 78 ? 7.871 4.121 -1.859 1 96.31 78 GLY B CA 1
ATOM 1256 C C . GLY B 1 78 ? 7.566 4.117 -0.373 1 96.31 78 GLY B C 1
ATOM 1257 O O . GLY B 1 78 ? 7.57 5.168 0.269 1 96.31 78 GLY B O 1
ATOM 1258 N N . VAL B 1 79 ? 7.172 2.984 0.132 1 97.94 79 VAL B N 1
ATOM 1259 C CA . VAL B 1 79 ? 6.945 2.746 1.554 1 97.94 79 VAL B CA 1
ATOM 1260 C C . VAL B 1 79 ? 7.582 1.421 1.963 1 97.94 79 VAL B C 1
ATOM 1262 O O . VAL B 1 79 ? 7.672 0.492 1.156 1 97.94 79 VAL B O 1
ATOM 1265 N N . ARG B 1 80 ? 8.102 1.37 3.127 1 97.12 80 ARG B N 1
ATOM 1266 C CA . ARG B 1 80 ? 8.602 0.132 3.713 1 97.12 80 ARG B CA 1
ATOM 1267 C C . ARG B 1 80 ? 8.43 0.132 5.227 1 97.12 80 ARG B C 1
ATOM 1269 O O . ARG B 1 80 ? 8.117 1.166 5.82 1 97.12 80 ARG B O 1
ATOM 1276 N N . PHE B 1 81 ? 8.461 -1.042 5.91 1 96.56 81 PHE B N 1
ATOM 1277 C CA . PHE B 1 81 ? 8.508 -1.082 7.367 1 96.56 81 PHE B CA 1
ATOM 1278 C C . PHE B 1 81 ? 9.883 -0.663 7.875 1 96.56 81 PHE B C 1
ATOM 1280 O O . PHE B 1 81 ? 10.898 -0.978 7.262 1 96.56 81 PHE B O 1
ATOM 1287 N N . LYS B 1 82 ? 9.742 0.014 9.016 1 88.56 82 LYS B N 1
ATOM 1288 C CA . LYS B 1 82 ? 10.977 0.401 9.688 1 88.56 82 LYS B CA 1
ATOM 1289 C C . LYS B 1 82 ? 11.711 -0.821 10.234 1 88.56 82 LYS B C 1
ATOM 1291 O O . LYS B 1 82 ? 11.078 -1.759 10.734 1 88.56 82 LYS B O 1
ATOM 1296 N N . GLY B 1 83 ? 13.016 -0.874 10.227 1 71.75 83 GLY B N 1
ATOM 1297 C CA . GLY B 1 83 ? 13.82 -1.87 10.914 1 71.75 83 GLY B CA 1
ATOM 1298 C C . GLY B 1 83 ? 14.227 -3.029 10.023 1 71.75 83 GLY B C 1
ATOM 1299 O O . GLY B 1 83 ? 15.055 -3.854 10.406 1 71.75 83 GLY B O 1
ATOM 1300 N N . HIS B 1 84 ? 13.289 -3.559 8.883 1 52.22 84 HIS B N 1
ATOM 1301 C CA . HIS B 1 84 ? 13.898 -4.742 8.289 1 52.22 84 HIS B CA 1
ATOM 1302 C C . HIS B 1 84 ? 15.18 -4.387 7.539 1 52.22 84 HIS B C 1
ATOM 1304 O O . HIS B 1 84 ? 15.758 -5.234 6.859 1 52.22 84 HIS B O 1
ATOM 1310 N N . VAL B 1 85 ? 15.719 -3.438 7.941 1 39.69 85 VAL B N 1
ATOM 1311 C CA . VAL B 1 85 ? 17.109 -3.41 7.492 1 39.69 85 VAL B CA 1
ATOM 1312 C C . VAL B 1 85 ? 17.875 -4.57 8.125 1 39.69 85 VAL B C 1
ATOM 1314 O O . VAL B 1 85 ? 17.734 -4.84 9.32 1 39.69 85 VAL B O 1
#

Secondary structure (DSSP, 8-state):
---TTS---------HHHHHHHHHHHT--HHHHHHHHTS-HHHHHHHHTTS-PPPHHHHHHHHHHHHHTTEEEETTTEEEETT--/---TTS---------HHHHHHHHHHHT--HHHHHHHHTS-HHHHHHHHTTS-PPPHHHHHHHHHHHHHTTEEEETTTEEEETT--

Sequence (170 aa):
MIDVNRIVVVEKILTVEQCRGARAMLGWSQDELAKAANVARQTIADFERGARVPIANNIASIKHTLERAGIEFLSDNGVRFKGHVMIDVNRIVVVEKILTVEQCRGARAMLGWSQDELAKAANVARQTIADFERGARVPIANNIASIKHTLERAGIEFLSDNGVRFKGHV

Nearest PDB structures (foldseek):
  4yba-assembly1_A  TM=9.016E-01  e=8.665E-07  Klebsiella pneumoniae
  3g5g-assembly1_A  TM=8.441E-01  e=1.695E-03  Enterobacter sp. RFL1396
  2b5a-assembly1_A  TM=7.999E-01  e=2.052E-03  [Bacillus] caldolyticus
  4i6u-assembly1_A  TM=8.487E-01  e=4.134E-03  Enterobacter sp. RFL1396
  3eus-assembly1_A  TM=7.209E-01  e=1.478E-02  Ruegeria pomeroyi